Protein AF-A0A7C9F305-F1 (afdb_monomer)

Nearest PDB structures (foldseek):
  7mq9-assembly1_SL  TM=5.171E-01  e=2.622E-01  Homo sapiens
  6zqe-assembly1_UX  TM=5.579E-01  e=6.839E-01  Saccharomyces cerevisiae S288C
  6lqt-assembly1_5K  TM=4.722E-01  e=1.031E+00  Saccharomyces cerevisiae S288C
  7mqa-assembly1_SL  TM=4.903E-01  e=1.183E+00  Homo sapiens
  6zqg-assembly1_UX  TM=5.550E-01  e=3.084E+00  Saccharomyces cerevisiae S288C

Solvent-accessible surface area (backbone atoms only — not comparable to full-atom values): 12094 Å² total; per-residue (Å²): 136,85,80,81,76,88,71,87,71,80,80,85,82,68,86,83,74,80,79,76,88,67,95,59,91,66,51,74,65,59,55,51,49,55,52,51,51,53,52,50,53,57,52,60,73,45,51,90,79,49,59,71,91,81,48,88,85,85,88,82,93,75,66,75,73,66,74,34,49,65,33,55,51,39,58,75,70,64,45,67,67,46,81,37,55,63,88,47,60,78,35,50,60,39,34,64,75,73,45,92,42,27,33,35,40,29,57,85,96,41,81,43,79,79,42,78,67,83,70,76,77,73,82,78,73,81,80,72,86,73,89,83,85,82,91,85,90,86,87,83,89,83,90,85,86,85,78,89,81,88,86,88,80,82,94,74,83,88,82,78,86,85,83,88,85,89,84,83,90,133

Organism: Opuntia streptacantha (NCBI:txid393608)

pLDDT: mean 70.89, std 22.71, range [30.66, 97.31]

Secondary structure (DSSP, 8-state):
--------PPP----------------HHHHHHHHHHHHHHHHHTTTTTS-TTT-----------STTHHHHHHHHTT-SEEEE-GGGGGGHHHHHHH--SEEEEEETTEEEEEE--------------PPP--------------------------------------

Foldseek 3Di:
DDDPPVDDQDPPPDPPPPDPPDPDPQPPVNVVVVVQVVVVVVVVSCPVVDPCVVDPDDDDDDDPPPALPQVVVCVVVVPQEDEAEPVNPSNVVNNVVRHPHWYWYDDPPDIDTDDHDPPPPDDPPPPPPDDDDDDDDDDDDDDDDDDDDDDDDDDDDDDDDDDDDDDDDD

Mean predicted aligned error: 18.65 Å

Sequence (170 aa):
SSGRKLWGFPRFAGDCASSHKKCHATTSVEQKIGITDSCSQMILQLHDVYDPHKINVKIKVVSASPAGAVAAEAKKIQANWVVLDRELKHEEKHCMDELHCNIVVMKRSQAKVLRLNLVGSHSKEFQLAGPSGPGTDEASSGLLNNSDDLIRGPVVTPSSSPELFTATEA

Structure (mmCIF, N/CA/C/O backbone):
data_AF-A0A7C9F305-F1
#
_entry.id   AF-A0A7C9F305-F1
#
loop_
_atom_site.group_PDB
_atom_site.id
_atom_site.type_symbol
_atom_site.label_atom_id
_atom_site.label_alt_id
_atom_site.label_comp_id
_atom_site.label_asym_id
_atom_site.label_entity_id
_atom_site.label_seq_id
_atom_site.pdbx_PDB_ins_code
_atom_site.Cartn_x
_atom_site.Cartn_y
_atom_site.Cartn_z
_atom_site.occupancy
_atom_site.B_iso_or_equiv
_atom_site.auth_seq_id
_atom_site.auth_comp_id
_atom_site.auth_asym_id
_atom_site.auth_atom_id
_atom_site.pdbx_PDB_model_num
ATOM 1 N N . SER A 1 1 ? 5.543 -37.259 -8.099 1.00 38.12 1 SER A N 1
ATOM 2 C CA . SER A 1 1 ? 4.687 -36.235 -7.468 1.00 38.12 1 SER A CA 1
ATOM 3 C C . SER A 1 1 ? 5.203 -34.865 -7.879 1.00 38.12 1 SER A C 1
ATOM 5 O O . SER A 1 1 ? 6.301 -34.498 -7.482 1.00 38.12 1 SER A O 1
ATOM 7 N N . SER A 1 2 ? 4.505 -34.188 -8.796 1.00 44.94 2 SER A N 1
ATOM 8 C CA . SER A 1 2 ? 4.940 -32.922 -9.404 1.00 44.94 2 SER A CA 1
ATOM 9 C C . SER A 1 2 ? 4.452 -31.750 -8.551 1.00 44.94 2 SER A C 1
ATOM 11 O O . SER A 1 2 ? 3.249 -31.508 -8.444 1.00 44.94 2 SER A O 1
ATOM 13 N N . GLY A 1 3 ? 5.382 -31.069 -7.881 1.00 46.28 3 GLY A N 1
ATOM 14 C CA . GLY A 1 3 ? 5.092 -29.902 -7.054 1.00 46.28 3 GLY A CA 1
ATOM 15 C C . GLY A 1 3 ? 4.678 -28.716 -7.920 1.00 46.28 3 GLY A C 1
ATOM 16 O O . GLY A 1 3 ? 5.468 -28.209 -8.715 1.00 46.28 3 GLY A O 1
ATOM 17 N N . ARG A 1 4 ? 3.432 -28.270 -7.757 1.00 56.31 4 ARG A N 1
ATOM 18 C CA . ARG A 1 4 ? 2.872 -27.082 -8.406 1.00 56.31 4 ARG A CA 1
ATOM 19 C C . ARG A 1 4 ? 3.667 -25.847 -7.962 1.00 56.31 4 ARG A C 1
ATOM 21 O O . ARG A 1 4 ? 3.537 -25.402 -6.824 1.00 56.31 4 ARG A O 1
ATOM 28 N N . LYS A 1 5 ? 4.508 -25.302 -8.845 1.00 55.97 5 LYS A N 1
ATOM 29 C CA . LYS A 1 5 ? 5.180 -24.009 -8.646 1.00 55.97 5 LYS A CA 1
ATOM 30 C C . LYS A 1 5 ? 4.137 -22.912 -8.844 1.00 55.97 5 LYS A C 1
ATOM 32 O O . LYS A 1 5 ? 3.865 -22.523 -9.971 1.00 55.97 5 LYS A O 1
ATOM 37 N N . LEU A 1 6 ? 3.503 -22.485 -7.752 1.00 58.66 6 LEU A N 1
ATOM 38 C CA . LEU A 1 6 ? 2.379 -21.550 -7.815 1.00 58.66 6 LEU A CA 1
ATOM 39 C C . LEU A 1 6 ? 2.801 -20.137 -8.259 1.00 58.66 6 LEU A C 1
ATOM 41 O O . LEU A 1 6 ? 1.951 -19.412 -8.750 1.00 58.66 6 LEU A O 1
ATOM 45 N N . TRP A 1 7 ? 4.086 -19.769 -8.166 1.00 61.69 7 TRP A N 1
ATOM 46 C CA . TRP A 1 7 ? 4.607 -18.493 -8.672 1.00 61.69 7 TRP A CA 1
ATOM 47 C C . TRP A 1 7 ? 6.082 -18.623 -9.085 1.00 61.69 7 TRP A C 1
ATOM 49 O O . TRP A 1 7 ? 6.902 -19.126 -8.315 1.00 61.69 7 TRP A O 1
ATOM 59 N N . GLY A 1 8 ? 6.412 -18.206 -10.311 1.00 57.53 8 GLY A N 1
ATOM 60 C CA . GLY A 1 8 ? 7.742 -18.306 -10.927 1.00 57.53 8 GLY A CA 1
ATOM 61 C C . GLY A 1 8 ? 8.593 -17.048 -10.766 1.00 57.53 8 GLY A C 1
ATOM 62 O O . GLY A 1 8 ? 9.170 -16.589 -11.744 1.00 57.53 8 GLY A O 1
ATOM 63 N N . PHE A 1 9 ? 8.653 -16.464 -9.567 1.00 61.06 9 PHE A N 1
ATOM 64 C CA . PHE A 1 9 ? 9.533 -15.317 -9.345 1.00 61.06 9 PHE A CA 1
ATOM 65 C C . PHE A 1 9 ? 11.004 -15.756 -9.427 1.00 61.06 9 PHE A C 1
ATOM 67 O O . PHE A 1 9 ? 11.354 -16.793 -8.842 1.00 61.06 9 PHE A O 1
ATOM 74 N N . PRO A 1 10 ? 11.872 -14.993 -10.116 1.00 58.28 10 PRO A N 1
ATOM 75 C CA . PRO A 1 10 ? 13.311 -15.193 -10.039 1.00 58.28 10 PRO A CA 1
ATOM 76 C C . PRO A 1 10 ? 13.726 -15.203 -8.566 1.00 58.28 10 PRO A C 1
ATOM 78 O O . PRO A 1 10 ? 13.316 -14.341 -7.787 1.00 58.28 10 PRO A O 1
ATOM 81 N N . ARG A 1 11 ? 14.500 -16.209 -8.142 1.00 56.00 11 ARG A N 1
ATOM 82 C CA . ARG A 1 11 ? 15.074 -16.202 -6.793 1.00 56.00 11 ARG A CA 1
ATOM 83 C C . ARG A 1 11 ? 15.953 -14.961 -6.682 1.00 56.00 11 ARG A C 1
ATOM 85 O O . ARG A 1 11 ? 16.945 -14.864 -7.397 1.00 56.00 11 ARG A O 1
ATOM 92 N N . PHE A 1 12 ? 15.593 -14.060 -5.772 1.00 59.50 12 PHE A N 1
ATOM 93 C CA . PHE A 1 12 ? 16.395 -12.909 -5.369 1.00 59.50 12 PHE A CA 1
ATOM 94 C C . PHE A 1 12 ? 17.685 -13.393 -4.687 1.00 59.50 12 PHE A C 1
ATOM 96 O O . PHE A 1 12 ? 17.805 -13.392 -3.467 1.00 59.50 12 PHE A O 1
ATOM 103 N N . ALA A 1 13 ? 18.639 -13.886 -5.472 1.00 57.62 13 ALA A N 1
ATOM 104 C CA . ALA A 1 13 ? 20.008 -14.145 -5.046 1.00 57.62 13 ALA A CA 1
ATOM 105 C C . ALA A 1 13 ? 20.838 -12.887 -5.338 1.00 57.62 13 ALA A C 1
ATOM 107 O O . ALA A 1 13 ? 21.748 -12.900 -6.159 1.00 57.62 13 ALA A O 1
ATOM 108 N N . GLY A 1 14 ? 20.435 -11.766 -4.735 1.00 52.53 14 GLY A N 1
ATOM 109 C CA . GLY A 1 14 ? 21.206 -10.529 -4.743 1.00 52.53 14 GLY A CA 1
ATOM 110 C C . GLY A 1 14 ? 22.140 -10.528 -3.542 1.00 52.53 14 GLY A C 1
ATOM 111 O O . GLY A 1 14 ? 21.688 -10.680 -2.409 1.00 52.53 14 GLY A O 1
ATOM 112 N N . ASP A 1 15 ? 23.436 -10.397 -3.794 1.00 52.41 15 ASP A N 1
ATOM 113 C CA . ASP A 1 15 ? 24.479 -10.337 -2.776 1.00 52.41 15 ASP A CA 1
ATOM 114 C C . ASP A 1 15 ? 24.385 -9.007 -2.001 1.00 52.41 15 ASP A C 1
ATOM 116 O O . ASP A 1 15 ? 25.015 -8.008 -2.339 1.00 52.41 15 ASP A O 1
ATOM 120 N N . CYS A 1 16 ? 23.525 -8.954 -0.979 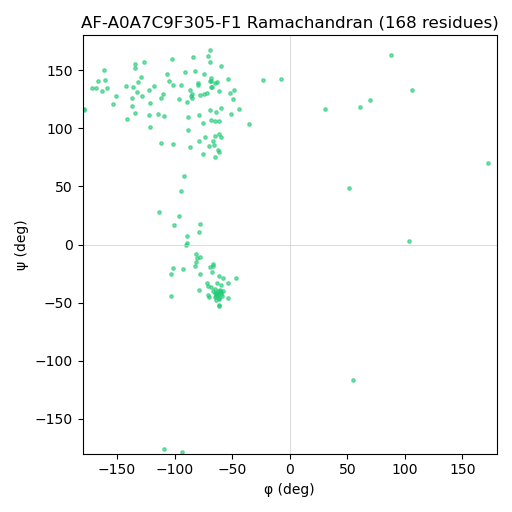1.00 57.34 16 CYS A N 1
ATOM 121 C CA . CYS A 1 16 ? 23.331 -7.771 -0.129 1.00 57.34 16 CYS A CA 1
ATOM 122 C C . CYS A 1 16 ? 24.432 -7.601 0.940 1.00 57.34 16 CYS A C 1
ATOM 124 O O . CYS A 1 16 ? 24.280 -6.792 1.855 1.00 57.34 16 CYS A O 1
ATOM 126 N N . ALA A 1 17 ? 25.527 -8.366 0.873 1.00 51.84 17 ALA A N 1
ATOM 127 C CA . ALA A 1 17 ? 26.513 -8.462 1.946 1.00 51.84 17 ALA A CA 1
ATOM 128 C C . ALA A 1 17 ? 27.786 -7.619 1.747 1.00 51.84 17 ALA A C 1
ATOM 130 O O . ALA A 1 17 ? 28.755 -7.822 2.483 1.00 51.84 17 ALA A O 1
ATOM 131 N N . SER A 1 18 ? 27.814 -6.620 0.853 1.00 53.38 18 SER A N 1
ATOM 132 C CA . SER A 1 18 ? 28.918 -5.645 0.852 1.00 53.38 18 SER A CA 1
ATOM 133 C C . SER A 1 18 ? 28.750 -4.651 2.011 1.00 53.38 18 SER A C 1
ATOM 135 O O . SER A 1 18 ? 28.291 -3.518 1.861 1.00 53.38 18 SER A O 1
ATOM 137 N N . SER A 1 19 ? 29.109 -5.104 3.209 1.00 52.28 19 SER A N 1
ATOM 138 C CA . SER A 1 19 ? 29.207 -4.287 4.413 1.00 52.28 19 SER A CA 1
ATOM 139 C C . SER A 1 19 ? 30.324 -3.252 4.266 1.00 52.28 19 SER A C 1
ATOM 141 O O . SER A 1 19 ? 31.429 -3.463 4.758 1.00 52.28 19 SER A O 1
ATOM 143 N N . HIS A 1 20 ? 30.042 -2.092 3.673 1.00 51.75 20 HIS A N 1
ATOM 144 C CA . HIS A 1 20 ? 30.823 -0.895 3.975 1.00 51.75 20 HIS A CA 1
ATOM 145 C C . HIS A 1 20 ? 30.210 -0.228 5.206 1.00 51.75 20 HIS A C 1
ATOM 147 O O . HIS A 1 20 ? 29.389 0.682 5.128 1.00 51.75 20 HIS A O 1
ATOM 153 N N . LYS A 1 21 ? 30.619 -0.722 6.380 1.00 52.72 21 LYS A N 1
ATOM 154 C CA . LYS A 1 21 ? 30.434 -0.024 7.653 1.00 52.72 21 LYS A CA 1
ATOM 155 C C . LYS A 1 21 ? 31.163 1.314 7.565 1.00 52.72 21 LYS A C 1
ATOM 157 O O . LYS A 1 21 ? 32.353 1.401 7.855 1.00 52.72 21 LYS A O 1
ATOM 162 N N . LYS A 1 22 ? 30.462 2.362 7.152 1.00 42.06 22 LYS A N 1
ATOM 163 C CA . LYS A 1 22 ? 30.892 3.735 7.380 1.00 42.06 22 LYS A CA 1
ATOM 164 C C . LYS A 1 22 ? 29.780 4.407 8.163 1.00 42.06 22 LYS A C 1
ATOM 166 O O . LYS A 1 22 ? 28.742 4.754 7.614 1.00 42.06 22 LYS A O 1
ATOM 171 N N . CYS A 1 23 ? 30.000 4.534 9.471 1.00 45.38 23 CYS A N 1
ATOM 172 C CA . CYS A 1 23 ? 29.279 5.476 10.313 1.00 45.38 23 CYS A CA 1
ATOM 173 C C . CYS A 1 23 ? 29.604 6.881 9.801 1.00 45.38 23 CYS A C 1
ATOM 175 O O . CYS A 1 23 ? 30.509 7.541 10.296 1.00 45.38 23 CYS A O 1
ATOM 177 N N . HIS A 1 24 ? 28.921 7.310 8.751 1.00 44.56 24 HIS A N 1
ATOM 178 C CA . HIS A 1 24 ? 28.741 8.719 8.481 1.00 44.56 24 HIS A CA 1
ATOM 179 C C . HIS A 1 24 ? 27.310 9.031 8.876 1.00 44.56 24 HIS A C 1
ATOM 181 O O . HIS A 1 24 ? 26.415 8.215 8.660 1.00 44.56 24 HIS A O 1
ATOM 187 N N . ALA A 1 25 ? 27.095 10.189 9.488 1.00 49.62 25 ALA A N 1
ATOM 188 C CA . ALA A 1 25 ? 25.775 10.779 9.593 1.00 49.62 25 ALA A CA 1
ATOM 189 C C . ALA A 1 25 ? 25.274 11.040 8.163 1.00 49.62 25 ALA A C 1
ATOM 191 O O . ALA A 1 25 ? 25.435 12.129 7.618 1.00 49.62 25 ALA A O 1
ATOM 192 N N . THR A 1 26 ? 24.776 9.992 7.510 1.00 51.06 26 THR A N 1
ATOM 193 C CA . THR A 1 26 ? 24.184 10.047 6.186 1.00 51.06 26 THR A CA 1
ATOM 194 C C . THR A 1 26 ? 22.957 10.917 6.341 1.00 51.06 26 THR A C 1
ATOM 196 O O . THR A 1 26 ? 22.038 10.581 7.093 1.00 51.06 26 THR A O 1
ATOM 199 N N . THR A 1 27 ? 22.976 12.085 5.706 1.00 64.06 27 THR A N 1
ATOM 200 C CA . THR A 1 27 ? 21.829 12.988 5.740 1.00 64.06 27 THR A CA 1
ATOM 201 C C . THR A 1 27 ? 20.589 12.205 5.296 1.00 64.06 27 THR A C 1
ATOM 203 O O . THR A 1 27 ? 20.676 11.343 4.421 1.00 64.06 27 THR A O 1
ATOM 206 N N . SER A 1 28 ? 19.431 12.468 5.910 1.00 71.56 28 SER A N 1
ATOM 207 C CA . SER A 1 28 ? 18.163 11.765 5.627 1.00 71.56 28 SER A CA 1
ATOM 208 C C . SER A 1 28 ? 17.864 11.617 4.119 1.00 71.56 28 SER A C 1
ATOM 210 O O . SER A 1 28 ? 17.252 10.641 3.686 1.00 71.56 28 SER A O 1
ATOM 212 N N . VAL A 1 29 ? 18.360 12.557 3.308 1.00 75.56 29 VAL A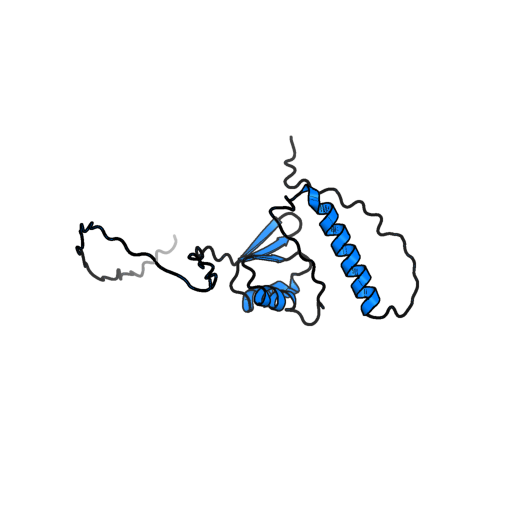 N 1
ATOM 213 C CA . VAL A 1 29 ? 18.271 12.560 1.844 1.00 75.56 29 VAL A CA 1
ATOM 214 C C . VAL A 1 29 ? 19.016 11.385 1.202 1.00 75.56 29 VAL A C 1
ATOM 216 O O . VAL A 1 29 ? 18.441 10.694 0.366 1.00 75.56 29 VAL A O 1
ATOM 219 N N . GLU A 1 30 ? 20.259 11.118 1.592 1.00 76.56 30 GLU A N 1
ATOM 220 C CA . GLU A 1 30 ? 21.090 10.076 0.973 1.00 76.56 30 GLU A CA 1
ATOM 221 C C . GLU A 1 30 ? 20.607 8.663 1.349 1.00 76.56 30 GLU A C 1
ATOM 223 O O . GLU A 1 30 ? 20.579 7.771 0.501 1.00 76.56 30 GLU A O 1
ATOM 228 N N . GLN A 1 31 ? 20.065 8.483 2.561 1.00 81.75 31 GLN A N 1
ATOM 229 C CA . GLN A 1 31 ? 19.354 7.250 2.934 1.00 81.75 31 GLN A CA 1
ATOM 230 C C . GLN A 1 31 ? 18.109 7.023 2.064 1.00 81.75 31 GLN A C 1
ATOM 232 O O . GLN A 1 31 ? 17.865 5.913 1.590 1.00 81.75 31 GLN A O 1
ATOM 237 N N . LYS A 1 32 ? 17.323 8.079 1.819 1.00 83.81 32 LYS A N 1
ATOM 238 C CA . LYS A 1 32 ? 16.122 8.007 0.977 1.00 83.81 32 LYS A CA 1
ATOM 239 C C . LYS A 1 32 ? 16.458 7.676 -0.481 1.00 83.81 32 LYS A C 1
ATOM 241 O O . LYS A 1 32 ? 15.707 6.923 -1.104 1.00 83.81 32 LYS A O 1
ATOM 246 N N . ILE A 1 33 ? 17.558 8.213 -1.012 1.00 85.75 33 ILE A N 1
ATOM 247 C CA . ILE A 1 33 ? 18.051 7.891 -2.361 1.00 85.75 33 ILE A CA 1
ATOM 248 C C . ILE A 1 33 ? 18.396 6.402 -2.438 1.00 85.75 33 ILE A C 1
ATOM 250 O O . ILE A 1 33 ? 17.814 5.704 -3.261 1.00 85.75 33 ILE A O 1
ATOM 254 N N . GLY A 1 34 ? 19.211 5.886 -1.510 1.00 89.12 34 GLY A N 1
ATOM 255 C CA . GLY A 1 34 ? 19.598 4.470 -1.509 1.00 89.12 34 GLY A CA 1
ATOM 256 C C . GLY A 1 34 ? 18.409 3.502 -1.428 1.00 89.12 34 GLY A C 1
ATOM 257 O O . GLY A 1 34 ? 18.374 2.500 -2.142 1.00 89.12 34 GLY A O 1
ATOM 258 N N . ILE A 1 35 ? 17.391 3.821 -0.618 1.00 89.44 35 ILE A N 1
ATOM 259 C CA . ILE A 1 35 ? 16.150 3.027 -0.554 1.00 89.44 35 ILE A CA 1
ATOM 260 C C . ILE A 1 35 ? 15.404 3.085 -1.892 1.00 89.44 35 ILE A C 1
ATOM 262 O O . ILE A 1 35 ? 14.954 2.058 -2.395 1.00 89.44 35 ILE A O 1
ATOM 266 N N . THR A 1 36 ? 15.279 4.275 -2.480 1.00 90.19 36 THR A N 1
ATOM 267 C CA . THR A 1 36 ? 14.571 4.461 -3.755 1.00 90.19 36 THR A CA 1
ATOM 268 C C . THR A 1 36 ? 15.261 3.705 -4.890 1.00 90.19 36 THR A C 1
ATOM 270 O O . THR A 1 36 ? 14.581 3.043 -5.677 1.00 90.19 36 THR A O 1
ATOM 273 N N . ASP A 1 37 ? 16.592 3.740 -4.945 1.00 90.81 37 ASP A N 1
ATOM 274 C CA . ASP A 1 37 ? 17.387 3.016 -5.939 1.00 90.81 37 ASP A CA 1
ATOM 275 C C . ASP A 1 37 ? 17.225 1.504 -5.774 1.00 90.81 37 ASP A C 1
ATOM 277 O O . ASP A 1 37 ? 16.976 0.800 -6.752 1.00 90.81 37 ASP A O 1
ATOM 281 N N . SER A 1 38 ? 17.264 1.002 -4.536 1.00 91.12 38 SER A N 1
ATOM 282 C CA . SER A 1 38 ? 17.026 -0.417 -4.252 1.00 91.12 38 SER A CA 1
ATOM 283 C C . SER A 1 38 ? 15.618 -0.860 -4.669 1.00 91.12 38 SER A C 1
ATOM 285 O O . SER A 1 38 ? 15.464 -1.866 -5.363 1.00 91.12 38 SER A O 1
ATOM 287 N N . CYS A 1 39 ? 14.582 -0.080 -4.340 1.00 90.38 39 CYS A N 1
ATOM 288 C CA . CYS A 1 39 ? 13.218 -0.351 -4.798 1.00 90.38 39 CYS A CA 1
ATOM 289 C C . CYS A 1 39 ? 13.106 -0.330 -6.329 1.00 90.38 39 CYS A C 1
ATOM 291 O O . CYS A 1 39 ? 12.404 -1.161 -6.906 1.00 90.38 39 CYS A O 1
ATOM 293 N N . SER A 1 40 ? 13.810 0.592 -6.988 1.00 90.06 40 SER A N 1
ATOM 294 C CA . SER A 1 40 ? 13.833 0.696 -8.450 1.00 90.06 40 SER A CA 1
ATOM 295 C C . SER A 1 40 ? 14.511 -0.516 -9.086 1.00 90.06 40 SER A C 1
ATOM 297 O O . SER A 1 40 ? 14.011 -1.066 -10.061 1.00 90.06 40 SER A O 1
ATOM 299 N N . GLN A 1 41 ? 15.596 -1.019 -8.502 1.00 90.62 41 GLN A N 1
ATOM 300 C CA . GLN A 1 41 ? 16.225 -2.252 -8.974 1.00 90.62 41 GLN A CA 1
ATOM 301 C C . GLN A 1 41 ? 15.305 -3.467 -8.804 1.00 90.62 41 GLN A C 1
ATOM 303 O O . GLN A 1 41 ? 15.190 -4.275 -9.724 1.00 90.62 41 GLN A O 1
ATOM 308 N N . MET A 1 42 ? 14.596 -3.575 -7.675 1.00 89.62 42 MET A N 1
ATOM 309 C CA . MET A 1 42 ? 13.640 -4.668 -7.456 1.00 89.62 42 MET A CA 1
ATOM 310 C C . MET A 1 42 ? 12.494 -4.657 -8.472 1.00 89.62 42 MET A C 1
ATOM 312 O O . MET A 1 42 ? 12.095 -5.719 -8.945 1.00 89.62 42 MET A O 1
ATOM 316 N N . ILE A 1 43 ? 11.965 -3.482 -8.839 1.00 87.75 43 ILE A N 1
ATOM 317 C CA . ILE A 1 43 ? 10.872 -3.421 -9.817 1.00 87.75 43 ILE A CA 1
ATOM 318 C C . ILE A 1 43 ? 11.341 -3.756 -11.231 1.00 87.75 43 ILE A C 1
ATOM 320 O O . ILE A 1 43 ? 10.623 -4.427 -11.966 1.00 87.75 43 ILE A O 1
ATOM 324 N N . LEU A 1 44 ? 12.562 -3.352 -11.595 1.00 85.69 44 LEU A N 1
ATOM 325 C CA . LEU A 1 44 ? 13.157 -3.696 -12.887 1.00 85.69 44 LEU A CA 1
ATOM 326 C C . LEU A 1 44 ? 13.352 -5.209 -13.028 1.00 85.69 44 LEU A C 1
ATOM 328 O O . LEU A 1 44 ? 13.169 -5.752 -14.111 1.00 85.69 44 LEU A O 1
ATOM 332 N N . GLN A 1 45 ? 13.640 -5.919 -11.935 1.00 84.19 45 GLN A N 1
ATOM 333 C CA . GLN A 1 45 ? 13.700 -7.386 -11.948 1.00 84.19 45 GLN A CA 1
ATOM 334 C C . GLN A 1 45 ? 12.336 -8.051 -12.191 1.00 84.19 45 GLN A C 1
ATOM 336 O O . GLN A 1 45 ? 12.284 -9.221 -12.563 1.00 84.19 45 GLN A O 1
ATOM 341 N N . LEU A 1 46 ? 11.230 -7.329 -11.993 1.00 82.88 46 LEU A N 1
ATOM 342 C CA . LEU A 1 46 ? 9.880 -7.825 -12.253 1.00 82.88 46 LEU A CA 1
ATOM 343 C C . LEU A 1 46 ? 9.400 -7.543 -13.685 1.00 82.88 46 LEU A C 1
ATOM 345 O O . LEU A 1 46 ? 8.292 -7.960 -14.015 1.00 82.88 46 LEU A O 1
ATOM 349 N N . HIS A 1 47 ? 10.202 -6.895 -14.541 1.00 78.06 47 HIS A N 1
ATOM 350 C CA . HIS A 1 47 ? 9.767 -6.497 -15.888 1.00 78.06 47 HIS A CA 1
ATOM 351 C C . HIS A 1 47 ? 9.368 -7.681 -16.784 1.00 78.06 47 HIS A C 1
ATOM 353 O O . HIS A 1 47 ? 8.511 -7.519 -17.641 1.00 78.06 47 HIS A O 1
ATOM 359 N N . ASP A 1 48 ? 9.921 -8.877 -16.556 1.00 79.00 48 ASP A N 1
ATOM 360 C CA . ASP A 1 48 ? 9.561 -10.076 -17.328 1.00 79.00 48 ASP A CA 1
ATOM 361 C C . ASP A 1 48 ? 8.224 -10.695 -16.879 1.00 79.00 48 ASP A C 1
ATOM 363 O O . ASP A 1 48 ? 7.695 -11.602 -17.522 1.00 79.00 48 ASP A O 1
ATOM 367 N N . VAL A 1 49 ? 7.677 -10.243 -15.745 1.00 86.06 49 VAL A N 1
ATOM 368 C CA . VAL A 1 49 ? 6.446 -10.782 -15.142 1.00 86.06 49 VAL A CA 1
ATOM 369 C C . VAL A 1 49 ? 5.207 -10.014 -15.611 1.00 86.06 49 VAL A C 1
ATOM 371 O O . VAL A 1 49 ? 4.095 -10.541 -15.542 1.00 86.06 49 VAL A O 1
ATOM 374 N N . TYR A 1 50 ? 5.371 -8.780 -16.091 1.00 86.12 50 TYR A N 1
ATOM 375 C CA . TYR A 1 50 ? 4.273 -7.930 -16.538 1.00 86.12 50 TYR A CA 1
ATOM 376 C C . TYR A 1 50 ? 4.585 -7.256 -17.874 1.00 86.12 50 TYR A C 1
ATOM 378 O O . TYR A 1 50 ? 5.730 -6.990 -18.196 1.00 86.12 50 TYR A O 1
ATOM 386 N N . ASP A 1 51 ? 3.550 -6.944 -18.654 1.00 88.75 51 ASP A N 1
ATOM 387 C CA . ASP A 1 51 ? 3.704 -6.202 -19.908 1.00 88.75 51 ASP A CA 1
ATOM 388 C C . ASP A 1 51 ? 3.865 -4.697 -19.598 1.00 88.75 51 ASP A C 1
ATOM 390 O O . ASP A 1 51 ? 2.897 -4.074 -19.136 1.00 88.75 51 ASP A O 1
ATOM 394 N N . PRO A 1 52 ? 5.048 -4.089 -19.826 1.00 86.38 52 PRO A N 1
ATOM 395 C CA . PRO A 1 52 ? 5.303 -2.690 -19.481 1.00 86.38 52 PRO A CA 1
ATOM 396 C C . PRO A 1 52 ? 4.472 -1.705 -20.315 1.00 86.38 52 PRO A C 1
ATOM 398 O O . PRO A 1 52 ? 4.314 -0.554 -19.913 1.00 86.38 52 PRO A O 1
ATOM 401 N N . HIS A 1 53 ? 3.894 -2.135 -21.443 1.00 88.94 53 HIS A N 1
ATOM 402 C CA . HIS A 1 53 ? 2.983 -1.307 -22.235 1.00 88.94 53 HIS A CA 1
ATOM 403 C C . HIS A 1 53 ? 1.549 -1.310 -21.689 1.00 88.94 53 HIS A C 1
ATOM 405 O O . HIS A 1 53 ? 0.768 -0.418 -22.015 1.00 88.94 53 HIS A O 1
ATOM 411 N N . LYS A 1 54 ? 1.191 -2.294 -20.853 1.00 90.88 54 LYS A N 1
ATOM 412 C CA . LYS A 1 54 ? -0.143 -2.412 -20.235 1.00 90.88 54 LYS A CA 1
ATOM 413 C C . LYS A 1 54 ? -0.164 -1.986 -18.775 1.00 90.88 54 LYS A C 1
ATOM 415 O O . LYS A 1 54 ? -1.219 -1.612 -18.268 1.00 90.88 54 LYS A O 1
ATOM 420 N N . ILE A 1 55 ? 0.974 -2.074 -18.090 1.00 89.69 55 ILE A N 1
ATOM 421 C CA . ILE A 1 55 ? 1.083 -1.810 -16.657 1.00 89.69 55 ILE A CA 1
ATOM 422 C C . ILE A 1 55 ? 2.109 -0.707 -16.431 1.00 89.69 55 ILE A C 1
ATOM 424 O O . ILE A 1 55 ? 3.310 -0.897 -16.609 1.00 89.69 55 ILE A O 1
ATOM 428 N N . ASN A 1 56 ? 1.619 0.448 -15.984 1.00 90.00 56 ASN A N 1
ATOM 429 C CA . ASN A 1 56 ? 2.469 1.535 -15.525 1.00 90.00 56 ASN A CA 1
ATOM 430 C C . ASN A 1 56 ? 2.814 1.345 -14.045 1.00 90.00 56 ASN A C 1
ATOM 432 O O . ASN A 1 56 ? 1.922 1.126 -13.221 1.00 90.00 56 ASN A O 1
ATOM 436 N N . VAL A 1 57 ? 4.092 1.489 -13.697 1.00 89.50 57 VAL A N 1
ATOM 437 C CA . VAL A 1 57 ? 4.568 1.295 -12.326 1.00 89.50 57 VAL A CA 1
ATOM 438 C C . VAL A 1 57 ? 5.165 2.580 -11.769 1.00 89.50 57 VAL A C 1
ATOM 440 O O . VAL A 1 57 ? 5.925 3.277 -12.434 1.00 89.50 57 VAL A O 1
ATOM 443 N N . LYS A 1 58 ? 4.827 2.892 -10.515 1.00 91.12 58 LYS A N 1
ATOM 444 C CA . LYS A 1 58 ? 5.350 4.044 -9.781 1.00 91.12 58 LYS A CA 1
ATOM 445 C C . LYS A 1 58 ? 5.802 3.614 -8.394 1.00 91.12 58 LYS A C 1
ATOM 447 O O . LYS A 1 58 ? 5.042 2.986 -7.664 1.00 91.12 58 LYS A O 1
ATOM 452 N N . ILE A 1 59 ? 7.013 4.013 -8.017 1.00 90.56 59 ILE A N 1
ATOM 453 C CA . ILE A 1 59 ? 7.570 3.772 -6.684 1.00 90.56 59 ILE A CA 1
ATOM 454 C C . ILE A 1 59 ? 7.457 5.050 -5.862 1.00 90.56 59 ILE A C 1
ATOM 456 O O . ILE A 1 59 ? 7.741 6.147 -6.346 1.00 90.56 59 ILE A O 1
ATOM 460 N N . LYS A 1 60 ? 7.050 4.909 -4.600 1.00 91.75 60 LYS A N 1
ATOM 461 C CA . LYS A 1 60 ? 7.036 6.007 -3.638 1.00 91.75 60 LYS A CA 1
ATOM 462 C C . LYS A 1 60 ? 7.568 5.536 -2.291 1.00 91.75 60 LYS A C 1
ATOM 464 O O . LYS A 1 60 ? 7.044 4.590 -1.719 1.00 91.75 60 LYS A O 1
ATOM 469 N N . VAL A 1 61 ? 8.570 6.245 -1.778 1.00 90.81 61 VAL A N 1
ATOM 470 C CA . VAL A 1 61 ? 9.097 6.046 -0.423 1.00 90.81 61 VAL A CA 1
ATOM 471 C C . VAL A 1 61 ? 8.441 7.057 0.514 1.00 90.81 61 VAL A C 1
ATOM 473 O O . VAL A 1 61 ? 8.481 8.266 0.260 1.00 90.81 61 VAL A O 1
ATOM 476 N N . VAL A 1 62 ? 7.832 6.559 1.587 1.00 90.69 62 VAL A N 1
ATOM 477 C CA . VAL A 1 62 ? 7.164 7.349 2.631 1.00 90.69 62 VAL A CA 1
ATOM 478 C C . VAL A 1 62 ? 7.713 6.971 4.007 1.00 90.69 62 VAL A C 1
ATOM 480 O O . VAL A 1 62 ? 8.264 5.886 4.177 1.00 90.69 62 VAL A O 1
ATOM 483 N N . SER A 1 63 ? 7.583 7.871 4.985 1.00 88.88 63 SER A N 1
ATOM 484 C CA . SER A 1 63 ? 7.910 7.553 6.381 1.00 88.88 63 SER A CA 1
ATOM 485 C C . SER A 1 63 ? 6.903 6.543 6.930 1.00 88.88 63 SER A C 1
ATOM 487 O O . SER A 1 63 ? 5.704 6.718 6.733 1.00 88.88 63 SER A O 1
ATOM 489 N N . ALA A 1 64 ? 7.386 5.524 7.643 1.00 84.94 64 ALA A N 1
ATOM 490 C CA . ALA A 1 64 ? 6.547 4.513 8.292 1.00 84.94 64 ALA A CA 1
ATOM 491 C C . ALA A 1 64 ? 5.975 4.967 9.651 1.00 84.94 64 ALA A C 1
ATOM 493 O O . ALA A 1 64 ? 5.164 4.262 10.242 1.00 84.94 64 ALA A O 1
ATOM 494 N N . SE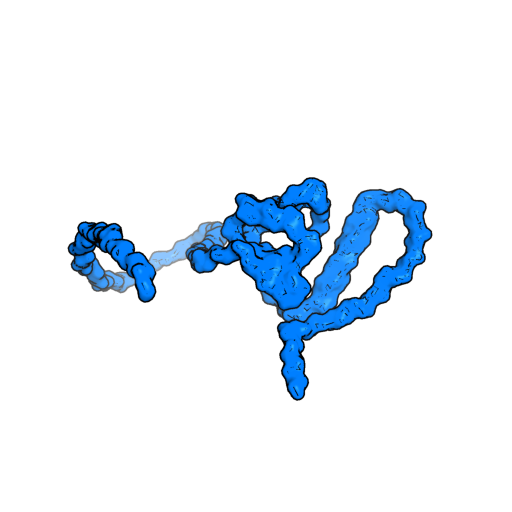R A 1 65 ? 6.421 6.115 10.174 1.00 86.12 65 SER A N 1
ATOM 495 C CA . SER A 1 65 ? 5.966 6.656 11.456 1.00 86.12 65 SER A CA 1
ATOM 496 C C . SER A 1 65 ? 5.368 8.057 11.284 1.00 86.12 65 SER A C 1
ATOM 498 O O . SER A 1 65 ? 6.028 8.906 10.667 1.00 86.12 65 SER A O 1
ATOM 500 N N . PRO A 1 66 ? 4.188 8.332 11.878 1.00 87.25 66 PRO A N 1
ATOM 501 C CA . PRO A 1 66 ? 3.307 7.366 12.552 1.00 87.25 66 PRO A CA 1
ATOM 502 C C . PRO A 1 66 ? 2.646 6.394 11.554 1.00 87.25 66 PRO A C 1
ATOM 504 O O . PRO A 1 66 ? 2.693 6.618 10.345 1.00 87.25 66 PRO A O 1
ATOM 507 N N . ALA A 1 67 ? 2.039 5.323 12.070 1.00 90.25 67 ALA A N 1
ATOM 508 C CA . ALA A 1 67 ? 1.279 4.377 11.253 1.00 90.25 67 ALA A CA 1
ATOM 509 C C . ALA A 1 67 ? 0.111 5.071 10.521 1.00 90.25 67 ALA A C 1
ATOM 511 O O . ALA A 1 67 ? -0.397 6.098 10.976 1.00 90.25 67 ALA A O 1
ATOM 512 N N . GLY A 1 68 ? -0.310 4.507 9.389 1.00 95.38 68 GLY A N 1
ATOM 513 C CA . GLY A 1 68 ? -1.363 5.047 8.522 1.00 95.38 68 GLY A CA 1
ATOM 514 C C . GLY A 1 68 ? -0.845 5.730 7.254 1.00 95.38 68 GLY A C 1
ATOM 515 O O . GLY A 1 68 ? -1.634 6.226 6.447 1.00 95.38 68 GLY A O 1
ATOM 516 N N . ALA A 1 69 ? 0.469 5.730 7.023 1.00 95.25 69 ALA A N 1
ATOM 517 C CA . ALA A 1 69 ? 1.059 6.284 5.807 1.00 95.25 69 ALA A CA 1
ATOM 518 C C . ALA A 1 69 ? 0.540 5.586 4.535 1.00 95.25 69 ALA A C 1
ATOM 520 O O . ALA A 1 69 ? 0.339 6.243 3.509 1.00 95.25 69 ALA A O 1
ATOM 521 N N . VAL A 1 70 ? 0.278 4.274 4.599 1.00 95.69 70 VAL A N 1
ATOM 522 C CA . VAL A 1 70 ? -0.256 3.516 3.458 1.00 95.69 70 VAL A CA 1
ATOM 523 C C . VAL A 1 70 ? -1.705 3.900 3.187 1.00 95.69 70 VAL A C 1
ATOM 525 O O . VAL A 1 70 ? -2.070 4.132 2.033 1.00 95.69 70 VAL A O 1
ATOM 528 N N . ALA A 1 71 ? -2.518 4.028 4.239 1.00 96.69 71 ALA A N 1
ATOM 529 C CA . ALA A 1 71 ? -3.909 4.449 4.121 1.00 96.69 71 ALA A CA 1
ATOM 530 C C . ALA A 1 71 ? -4.014 5.861 3.524 1.00 96.69 71 ALA A C 1
ATOM 532 O O . ALA A 1 71 ? -4.743 6.076 2.554 1.00 96.69 71 ALA A O 1
ATOM 533 N N . ALA A 1 72 ? -3.212 6.805 4.021 1.00 96.44 72 ALA A N 1
ATOM 534 C CA . ALA A 1 72 ? -3.174 8.166 3.501 1.00 96.44 72 ALA A CA 1
ATOM 535 C C . ALA A 1 72 ? -2.808 8.208 2.005 1.00 96.44 72 ALA A C 1
ATOM 537 O O . ALA A 1 72 ? -3.463 8.905 1.221 1.00 96.44 72 ALA A O 1
ATOM 538 N N . GLU A 1 73 ? -1.800 7.439 1.581 1.00 96.12 73 GLU A N 1
ATOM 539 C CA . GLU A 1 73 ? -1.387 7.415 0.177 1.00 96.12 73 GLU A CA 1
ATOM 540 C C . GLU A 1 73 ? -2.422 6.737 -0.725 1.00 96.12 73 GLU A C 1
ATOM 542 O O . GLU A 1 73 ? -2.771 7.280 -1.775 1.00 96.12 73 GLU A O 1
ATOM 547 N N . ALA A 1 74 ? -2.952 5.586 -0.307 1.00 96.62 74 ALA A N 1
ATOM 548 C CA . ALA A 1 74 ? -3.971 4.855 -1.053 1.00 96.62 74 ALA A CA 1
ATOM 549 C C . ALA A 1 74 ? -5.244 5.693 -1.235 1.00 96.62 74 ALA A C 1
ATOM 551 O O . ALA A 1 74 ? -5.819 5.727 -2.325 1.00 96.62 74 ALA A O 1
ATOM 552 N N . LYS A 1 75 ? -5.649 6.431 -0.196 1.00 96.56 75 LYS A N 1
ATOM 553 C CA . LYS A 1 75 ? -6.787 7.354 -0.242 1.00 96.56 75 LYS A CA 1
ATOM 554 C C . LYS A 1 75 ? -6.546 8.504 -1.214 1.00 96.56 75 LYS A C 1
ATOM 556 O O . LYS A 1 75 ? -7.437 8.840 -1.991 1.00 96.56 75 LYS A O 1
ATOM 561 N N . LYS A 1 76 ? -5.336 9.074 -1.218 1.00 96.12 76 LYS A N 1
ATOM 562 C CA . LYS A 1 76 ? -4.959 10.174 -2.118 1.00 96.12 76 LYS A CA 1
ATOM 563 C C . LYS A 1 76 ? -5.079 9.789 -3.593 1.00 96.12 76 LYS A C 1
ATOM 565 O O . LYS A 1 76 ? -5.539 10.603 -4.389 1.00 96.12 76 LYS A O 1
ATOM 570 N N . ILE A 1 77 ? -4.668 8.574 -3.952 1.00 95.44 77 ILE A N 1
ATOM 571 C CA . ILE A 1 77 ? -4.750 8.075 -5.335 1.00 95.44 77 ILE A CA 1
ATOM 572 C C . ILE A 1 77 ? -6.077 7.371 -5.646 1.00 95.44 77 ILE A C 1
ATOM 574 O O . ILE A 1 77 ? -6.245 6.889 -6.761 1.00 95.44 77 ILE A O 1
ATOM 578 N N . GLN A 1 78 ? -6.999 7.304 -4.677 1.00 95.12 78 GLN A N 1
ATOM 579 C CA . GLN A 1 78 ? -8.270 6.579 -4.776 1.00 95.12 78 GLN A CA 1
ATOM 580 C C . GLN A 1 78 ? -8.073 5.126 -5.236 1.00 95.12 78 GLN A C 1
ATOM 582 O O . GLN A 1 78 ? -8.720 4.657 -6.167 1.00 95.12 78 GLN A O 1
ATOM 587 N N . ALA A 1 79 ? -7.140 4.416 -4.597 1.00 95.81 79 ALA A N 1
ATOM 588 C CA . ALA A 1 79 ? -6.786 3.056 -4.985 1.00 95.81 79 ALA A CA 1
ATOM 589 C C . ALA A 1 79 ? -7.979 2.095 -4.867 1.00 95.81 79 ALA A C 1
ATOM 591 O O . ALA A 1 79 ? -8.612 2.013 -3.816 1.00 95.81 79 ALA A O 1
ATOM 592 N N . ASN A 1 80 ? -8.227 1.294 -5.906 1.00 95.88 80 ASN A N 1
ATOM 593 C CA . ASN A 1 80 ? -9.246 0.236 -5.887 1.00 95.88 80 ASN A CA 1
ATOM 594 C C . ASN A 1 80 ? -8.786 -1.016 -5.123 1.00 95.88 80 ASN A C 1
ATOM 596 O O . ASN A 1 80 ? -9.619 -1.779 -4.629 1.00 95.88 80 ASN A O 1
ATOM 600 N N . TRP A 1 81 ? -7.471 -1.231 -5.042 1.00 96.81 81 TRP A N 1
ATOM 601 C CA . TRP A 1 81 ? -6.848 -2.365 -4.367 1.00 96.81 81 TRP A CA 1
ATOM 602 C C . TRP A 1 81 ? -5.653 -1.907 -3.540 1.00 96.81 81 TRP A C 1
ATOM 604 O O . TRP A 1 81 ? -4.807 -1.155 -4.021 1.00 96.81 81 TRP A O 1
ATOM 614 N N . VAL A 1 82 ? -5.563 -2.423 -2.318 1.00 97.00 82 VAL A N 1
ATOM 615 C CA . VAL A 1 82 ? -4.388 -2.324 -1.455 1.00 97.00 82 VAL A CA 1
ATOM 616 C C . VAL A 1 82 ? -3.931 -3.735 -1.110 1.00 97.00 82 VAL A C 1
ATOM 618 O O . VAL A 1 82 ? -4.685 -4.531 -0.548 1.00 97.00 82 VAL A O 1
ATOM 621 N N . VAL A 1 83 ? -2.683 -4.042 -1.458 1.00 96.75 83 VAL A N 1
ATOM 622 C CA . VAL A 1 83 ? -2.027 -5.308 -1.127 1.00 96.75 83 VAL A CA 1
ATOM 623 C C . VAL A 1 83 ? -0.885 -5.003 -0.169 1.00 96.75 83 VAL A C 1
ATOM 625 O O . VAL A 1 83 ? 0.085 -4.347 -0.538 1.00 96.75 83 VAL A O 1
ATOM 628 N N . LEU A 1 84 ? -1.022 -5.455 1.072 1.00 96.31 84 LEU A N 1
ATOM 629 C CA . LEU A 1 84 ? -0.039 -5.260 2.131 1.00 96.31 84 LEU A CA 1
ATOM 630 C C . LEU A 1 84 ? 0.886 -6.471 2.216 1.00 96.31 84 LEU A C 1
ATOM 632 O O . LEU A 1 84 ? 0.424 -7.613 2.199 1.00 96.31 84 LEU A O 1
ATOM 636 N N . ASP A 1 85 ? 2.184 -6.230 2.373 1.00 93.75 85 ASP A N 1
ATOM 637 C CA . ASP A 1 85 ? 3.118 -7.294 2.730 1.00 93.75 85 ASP A CA 1
ATOM 638 C C . ASP A 1 85 ? 2.921 -7.756 4.191 1.00 93.75 85 ASP A C 1
ATOM 640 O O . ASP A 1 85 ? 2.340 -7.055 5.027 1.00 93.75 85 ASP A O 1
ATOM 644 N N . ARG A 1 86 ? 3.438 -8.945 4.523 1.00 91.69 86 ARG A N 1
ATOM 645 C CA . ARG A 1 86 ? 3.434 -9.520 5.875 1.00 91.69 86 ARG A CA 1
ATOM 646 C C . ARG A 1 86 ? 4.029 -8.580 6.923 1.00 91.69 86 ARG A C 1
ATOM 648 O O . ARG A 1 86 ? 3.620 -8.664 8.084 1.00 91.69 86 ARG A O 1
ATOM 655 N N . GLU A 1 87 ? 5.011 -7.763 6.560 1.00 89.94 87 GLU A N 1
ATOM 656 C CA . GLU A 1 87 ? 5.689 -6.856 7.492 1.00 89.94 87 GLU A CA 1
ATOM 657 C C . GLU A 1 87 ? 4.900 -5.561 7.756 1.00 89.94 87 GLU A C 1
ATOM 659 O O . GLU A 1 87 ? 5.147 -4.874 8.746 1.00 89.94 87 GLU A O 1
ATOM 664 N N . LEU A 1 88 ? 3.852 -5.288 6.970 1.00 93.00 88 LEU A N 1
ATOM 665 C CA . LEU A 1 88 ? 2.993 -4.103 7.095 1.00 93.00 88 LEU A CA 1
ATOM 666 C C . LEU A 1 88 ? 1.709 -4.352 7.902 1.00 93.00 88 LEU A C 1
ATOM 668 O O . LEU A 1 88 ? 0.723 -3.634 7.767 1.00 93.00 88 LEU A O 1
ATOM 672 N N . LYS A 1 89 ? 1.702 -5.351 8.790 1.00 90.56 89 LYS A N 1
ATOM 673 C CA . LYS A 1 89 ? 0.533 -5.665 9.640 1.00 90.56 89 LYS A CA 1
ATOM 674 C C . LYS A 1 89 ? 0.064 -4.505 10.516 1.00 90.56 89 LYS A C 1
ATOM 676 O O . LYS A 1 89 ? -1.108 -4.450 10.863 1.00 90.56 89 LYS A O 1
ATOM 681 N N . HIS A 1 90 ? 0.964 -3.606 10.901 1.00 92.88 90 HIS A N 1
ATOM 682 C CA . HIS A 1 90 ? 0.616 -2.439 11.712 1.00 92.88 90 HIS A CA 1
ATOM 683 C C . HIS A 1 90 ? -0.263 -1.432 10.945 1.00 92.88 90 HIS A C 1
ATOM 685 O O . HIS A 1 90 ? -1.039 -0.714 11.568 1.00 92.88 90 HIS A O 1
ATOM 691 N N . GLU A 1 91 ? -0.220 -1.441 9.609 1.00 95.50 91 GLU A N 1
ATOM 692 C CA . GLU A 1 91 ? -1.059 -0.597 8.747 1.00 95.50 91 GLU A CA 1
ATOM 693 C C . GLU A 1 91 ? -2.468 -1.169 8.539 1.00 95.50 91 GLU A C 1
ATOM 695 O O . GLU A 1 91 ? -3.358 -0.447 8.091 1.00 95.50 91 GLU A O 1
ATOM 700 N N . GLU A 1 92 ? -2.692 -2.452 8.861 1.00 95.06 92 GLU A N 1
ATOM 701 C CA . GLU A 1 92 ? -3.958 -3.158 8.614 1.00 95.06 92 GLU A CA 1
ATOM 702 C C . GLU A 1 92 ? -5.148 -2.399 9.208 1.00 95.06 92 GLU A C 1
ATOM 704 O O . GLU A 1 92 ? -6.144 -2.178 8.520 1.00 95.06 92 GLU A O 1
ATOM 709 N N . LYS A 1 93 ? -5.016 -1.943 10.460 1.00 96.44 93 LYS A N 1
ATOM 710 C CA . LYS A 1 93 ? -6.068 -1.198 11.157 1.00 96.44 93 LYS A CA 1
ATOM 711 C C . LYS A 1 93 ? -6.409 0.108 10.432 1.00 96.44 93 LYS A C 1
ATOM 713 O O . LYS A 1 93 ? -7.560 0.313 10.069 1.00 96.44 93 LYS A O 1
ATOM 718 N N . HIS A 1 94 ? -5.407 0.941 10.151 1.00 97.31 94 HIS A N 1
ATOM 719 C CA . HIS A 1 94 ? -5.601 2.213 9.446 1.00 97.31 94 HIS A CA 1
ATOM 720 C C . HIS A 1 94 ? -6.208 2.017 8.055 1.00 97.31 94 HIS A C 1
ATOM 722 O O . HIS A 1 94 ? -7.132 2.728 7.673 1.00 97.31 94 HIS A O 1
ATOM 728 N N . CYS A 1 95 ? -5.745 1.014 7.305 1.00 96.69 95 CYS A N 1
ATOM 729 C CA . CYS A 1 95 ? -6.303 0.712 5.990 1.00 96.69 95 CYS A CA 1
ATOM 730 C C . CYS A 1 95 ? -7.777 0.289 6.084 1.00 96.69 95 CYS A C 1
ATOM 732 O O . CYS A 1 95 ? -8.591 0.737 5.283 1.00 96.69 95 CYS A O 1
ATOM 734 N N . MET A 1 96 ? -8.138 -0.550 7.056 1.00 96.94 96 MET A N 1
ATOM 735 C CA . MET A 1 96 ? -9.520 -1.006 7.241 1.00 96.94 96 MET A CA 1
ATOM 736 C C . MET A 1 96 ? -10.462 0.109 7.710 1.00 96.94 96 MET A C 1
ATOM 738 O O . MET A 1 96 ? -11.622 0.137 7.280 1.00 96.94 96 MET A O 1
ATOM 742 N N . ASP A 1 97 ? -9.971 1.010 8.558 1.00 96.50 97 ASP A N 1
ATOM 743 C CA . ASP A 1 97 ? -10.756 2.104 9.131 1.00 96.50 97 ASP A CA 1
ATOM 744 C C . ASP A 1 97 ? -10.933 3.263 8.130 1.00 96.50 97 ASP A C 1
ATOM 746 O O . ASP A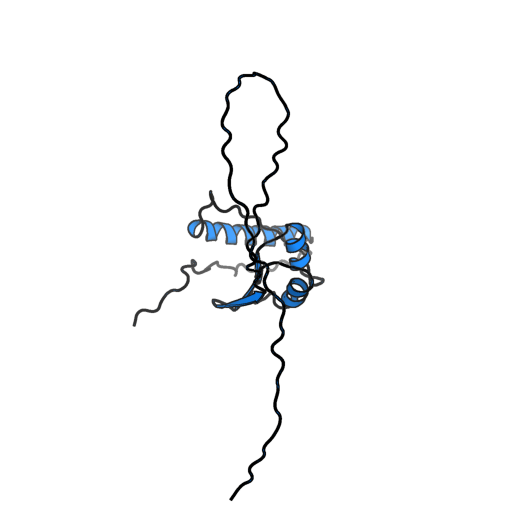 1 97 ? -12.016 3.837 8.030 1.00 96.50 97 ASP A O 1
ATOM 750 N N . GLU A 1 98 ? -9.897 3.597 7.351 1.00 96.12 98 GLU A N 1
ATOM 751 C CA . GLU A 1 98 ? -9.870 4.819 6.531 1.00 96.12 98 GLU A CA 1
ATOM 752 C C . GLU A 1 98 ? -10.173 4.610 5.038 1.00 96.12 98 GLU A C 1
ATOM 754 O O . GLU A 1 98 ? -10.504 5.581 4.344 1.00 96.12 98 GLU A O 1
ATOM 759 N N . LEU A 1 99 ? -10.034 3.383 4.518 1.00 96.00 99 LEU A N 1
ATOM 760 C CA . LEU A 1 99 ? -10.223 3.075 3.096 1.00 96.00 99 LEU A CA 1
ATOM 761 C C . LEU A 1 99 ? -11.526 2.323 2.841 1.00 96.00 99 LEU A C 1
ATOM 763 O O . LEU A 1 99 ? -11.916 1.453 3.607 1.00 96.00 99 LEU A O 1
ATOM 767 N N . HIS A 1 100 ? -12.146 2.556 1.686 1.00 93.75 100 HIS A N 1
ATOM 768 C CA . HIS A 1 100 ? -13.343 1.831 1.233 1.00 93.75 100 HIS A CA 1
ATOM 769 C C . HIS A 1 100 ? -13.081 0.968 -0.010 1.00 93.75 100 HIS A C 1
ATOM 771 O O . HIS A 1 100 ? -13.983 0.733 -0.812 1.00 93.75 100 HIS A O 1
ATOM 777 N N . CYS A 1 101 ? -11.849 0.497 -0.194 1.00 94.88 101 CYS A N 1
ATOM 778 C CA . CYS A 1 101 ? -11.454 -0.327 -1.333 1.00 94.88 101 CYS A CA 1
ATOM 779 C C . CYS A 1 101 ? -11.175 -1.786 -0.937 1.00 94.88 101 CYS A C 1
ATOM 781 O O . CYS A 1 101 ? -11.399 -2.188 0.208 1.00 94.88 101 CYS A O 1
ATOM 783 N N . ASN A 1 102 ? -10.726 -2.592 -1.901 1.00 96.69 102 ASN A N 1
ATOM 784 C CA . ASN A 1 102 ? -10.345 -3.981 -1.664 1.00 96.69 102 ASN A CA 1
ATOM 785 C C . ASN A 1 102 ? -9.001 -4.035 -0.935 1.00 96.69 102 ASN A C 1
ATOM 787 O O . ASN A 1 102 ? -8.037 -3.415 -1.380 1.00 96.69 102 ASN A O 1
ATOM 791 N N . ILE A 1 103 ? -8.920 -4.793 0.158 1.00 97.12 103 ILE A N 1
ATOM 792 C CA . ILE A 1 103 ? -7.716 -4.877 0.991 1.00 97.12 103 ILE A CA 1
ATOM 793 C C . ILE A 1 103 ? -7.335 -6.340 1.199 1.00 97.12 103 ILE A C 1
ATOM 795 O O . ILE A 1 103 ? -8.145 -7.162 1.643 1.00 97.12 103 ILE A O 1
ATOM 799 N N . VAL A 1 104 ? -6.075 -6.653 0.907 1.00 97.31 104 VAL A N 1
ATOM 800 C CA . VAL A 1 104 ? -5.484 -7.987 1.042 1.00 97.31 104 VAL A CA 1
ATOM 801 C C . VAL A 1 104 ? -4.153 -7.882 1.779 1.00 97.31 104 VAL A C 1
ATOM 803 O O . VAL A 1 104 ? -3.365 -6.979 1.517 1.00 97.31 104 VAL A O 1
ATOM 806 N N . VAL A 1 105 ? -3.872 -8.833 2.668 1.00 96.50 105 VAL A N 1
ATOM 807 C CA . VAL A 1 105 ? -2.556 -9.003 3.303 1.00 96.50 105 VAL A CA 1
ATOM 808 C C . VAL A 1 105 ? -1.902 -10.276 2.781 1.00 96.50 105 VAL A C 1
ATOM 810 O O . VAL A 1 105 ? -2.493 -11.357 2.829 1.00 96.50 105 VAL A O 1
ATOM 813 N N . MET A 1 106 ? -0.655 -10.173 2.340 1.00 95.06 106 MET A N 1
ATOM 814 C CA . MET A 1 106 ? 0.166 -11.304 1.927 1.00 95.06 106 MET A CA 1
ATOM 815 C C . MET A 1 106 ? 0.847 -11.939 3.142 1.00 95.06 106 MET A C 1
ATOM 817 O O . MET A 1 106 ? 1.537 -11.299 3.929 1.00 95.06 106 MET A O 1
ATOM 821 N N . LYS A 1 107 ? 0.671 -13.247 3.310 1.00 92.12 107 LYS A N 1
ATOM 822 C CA . LYS A 1 107 ? 1.382 -14.089 4.275 1.00 92.12 107 LYS A CA 1
ATOM 823 C C . LYS A 1 107 ? 2.290 -15.036 3.502 1.00 92.12 107 LYS A C 1
ATOM 825 O O . LYS A 1 107 ? 1.901 -16.163 3.194 1.00 92.12 107 LYS A O 1
ATOM 830 N N . ARG A 1 108 ? 3.515 -14.590 3.202 1.00 87.62 108 ARG A N 1
ATOM 831 C CA . ARG A 1 108 ? 4.415 -15.292 2.267 1.00 87.62 108 ARG A CA 1
ATOM 832 C C . ARG A 1 108 ? 3.685 -15.485 0.929 1.00 87.62 108 ARG A C 1
ATOM 834 O O . ARG A 1 108 ? 3.279 -14.510 0.318 1.00 87.62 108 ARG A O 1
ATOM 841 N N . SER A 1 109 ? 3.441 -16.726 0.516 1.00 88.19 109 SER A N 1
ATOM 842 C CA . SER A 1 109 ? 2.748 -17.062 -0.734 1.00 88.19 109 SER A CA 1
ATOM 843 C C . SER A 1 109 ? 1.222 -17.167 -0.606 1.00 88.19 109 SER A C 1
ATOM 845 O O . SER A 1 109 ? 0.574 -17.620 -1.544 1.00 88.19 109 SER A O 1
ATOM 847 N N . GLN A 1 110 ? 0.637 -16.814 0.543 1.00 92.06 110 GLN A N 1
ATOM 848 C CA . GLN A 1 110 ? -0.807 -16.904 0.778 1.00 92.06 110 GLN A CA 1
ATOM 849 C C . GLN A 1 110 ? -1.429 -15.515 0.901 1.00 92.06 110 GLN A C 1
ATOM 851 O O . GLN A 1 110 ? -1.019 -14.733 1.754 1.00 92.06 110 GLN A O 1
ATOM 856 N N . ALA A 1 111 ? -2.453 -15.227 0.103 1.00 94.12 111 ALA A N 1
ATOM 857 C CA . ALA A 1 111 ? -3.246 -14.010 0.232 1.00 94.12 111 ALA A CA 1
ATOM 858 C C . ALA A 1 111 ? -4.352 -14.196 1.286 1.00 94.12 111 ALA A C 1
ATOM 860 O O . ALA A 1 111 ? -5.111 -15.163 1.228 1.00 94.12 111 ALA A O 1
ATOM 861 N N . LYS A 1 112 ? -4.465 -13.266 2.240 1.00 95.06 112 LYS A N 1
ATOM 862 C CA . LYS A 1 112 ? -5.597 -13.155 3.169 1.00 95.06 112 LYS A CA 1
ATOM 863 C C . LYS A 1 112 ? -6.405 -11.916 2.796 1.00 95.06 112 LYS A C 1
ATOM 865 O O . LYS A 1 112 ? -5.941 -10.796 3.000 1.00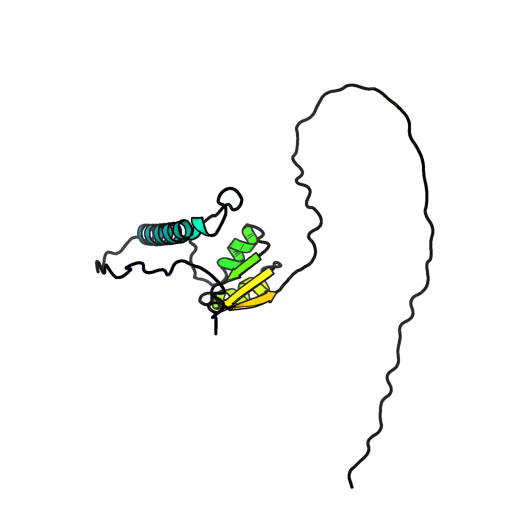 95.06 112 LYS A O 1
ATOM 870 N N . VAL A 1 113 ? -7.611 -12.118 2.279 1.00 95.88 113 VAL A N 1
ATOM 871 C CA . VAL A 1 113 ? -8.554 -11.026 2.008 1.00 95.88 113 VAL A CA 1
ATOM 872 C C . VAL A 1 113 ? -9.090 -10.489 3.335 1.00 95.88 113 VAL A C 1
ATOM 874 O O . VAL A 1 113 ? -9.497 -11.271 4.194 1.00 95.88 113 VAL A O 1
ATOM 877 N N . LEU A 1 114 ? -9.059 -9.168 3.514 1.00 95.38 114 LEU A N 1
ATOM 878 C CA . LEU A 1 114 ? -9.611 -8.494 4.695 1.00 95.38 114 LEU A CA 1
ATOM 879 C C . LEU A 1 114 ? -10.950 -7.827 4.393 1.00 95.38 114 LEU A C 1
ATOM 881 O O . LEU A 1 114 ? -11.896 -7.952 5.166 1.00 95.38 114 LEU A O 1
ATOM 885 N N . ARG A 1 115 ? -11.028 -7.141 3.251 1.00 95.56 115 ARG A N 1
ATOM 886 C CA . ARG A 1 115 ? -12.244 -6.514 2.734 1.00 95.56 115 ARG A CA 1
ATOM 887 C C . ARG A 1 115 ? -12.274 -6.672 1.223 1.00 95.56 115 ARG A C 1
ATOM 889 O O . ARG A 1 115 ? -11.261 -6.452 0.561 1.00 95.56 115 ARG A O 1
ATOM 896 N N . LEU A 1 116 ? -13.440 -7.024 0.694 1.00 93.50 116 LEU A N 1
ATOM 897 C CA . LEU A 1 116 ? -13.684 -7.101 -0.737 1.00 93.50 116 LEU A CA 1
ATOM 898 C C . LEU A 1 116 ? -15.013 -6.418 -1.055 1.00 93.50 116 LEU A C 1
ATOM 900 O O . LEU A 1 116 ? -16.078 -6.890 -0.669 1.00 93.50 116 LEU A O 1
ATOM 904 N N . ASN A 1 117 ? -14.929 -5.310 -1.773 1.00 87.50 117 ASN A N 1
ATOM 905 C CA . ASN A 1 117 ? -16.050 -4.543 -2.273 1.00 87.50 117 ASN A CA 1
ATOM 906 C C . ASN A 1 117 ? -16.213 -4.886 -3.757 1.00 87.50 117 ASN A C 1
ATOM 908 O O . ASN A 1 117 ? -15.676 -4.211 -4.632 1.00 87.50 117 ASN A O 1
ATOM 912 N N . LEU A 1 118 ? -16.955 -5.962 -4.037 1.00 71.06 118 LEU A N 1
ATOM 913 C CA . LEU A 1 118 ? -17.302 -6.401 -5.400 1.00 71.06 118 LEU A CA 1
ATOM 914 C C . LEU A 1 118 ? -18.430 -5.573 -6.030 1.00 71.06 118 LEU A C 1
ATOM 916 O O . LEU A 1 118 ? -19.063 -6.016 -6.986 1.00 71.06 118 LEU A O 1
ATOM 920 N N . VAL A 1 119 ? -18.713 -4.384 -5.499 1.00 59.25 119 VAL A N 1
ATO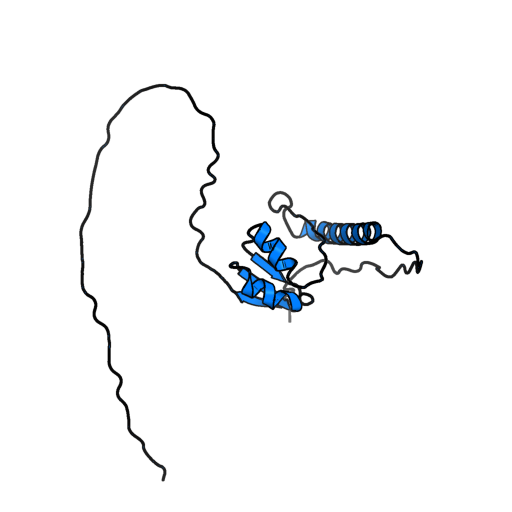M 921 C CA . VAL A 1 119 ? -19.735 -3.516 -6.078 1.00 59.25 119 VAL A CA 1
ATOM 922 C C . VAL A 1 119 ? -19.189 -3.048 -7.422 1.00 59.25 119 VAL A C 1
ATOM 924 O O . VAL A 1 119 ? -18.228 -2.281 -7.463 1.00 59.25 119 VAL A O 1
ATOM 927 N N . GLY A 1 120 ? -19.743 -3.585 -8.514 1.00 53.28 120 GLY A N 1
ATOM 928 C CA . GLY A 1 120 ? -19.360 -3.226 -9.873 1.00 53.28 120 GLY A CA 1
ATOM 929 C C . GLY A 1 120 ? -19.388 -1.712 -10.001 1.00 53.28 120 GLY A C 1
ATOM 930 O O . GLY A 1 120 ? -20.443 -1.095 -9.863 1.00 53.28 120 GLY A O 1
ATOM 931 N N . SER A 1 121 ? -18.220 -1.096 -10.172 1.00 51.16 121 SER A N 1
ATOM 932 C CA . SER A 1 121 ? -18.153 0.348 -10.326 1.00 51.16 121 SER A CA 1
ATOM 933 C C . SER A 1 121 ? -18.860 0.688 -11.630 1.00 51.16 121 SER A C 1
ATOM 935 O O . SER A 1 121 ? -18.332 0.406 -12.708 1.00 51.16 121 SER A O 1
ATOM 937 N N . HIS A 1 122 ? -20.061 1.253 -11.524 1.00 44.62 122 HIS A N 1
ATOM 938 C CA . HIS A 1 122 ? -20.735 1.881 -12.646 1.00 44.62 122 HIS A CA 1
ATOM 939 C C . HIS A 1 122 ? -19.747 2.813 -13.344 1.00 44.62 122 HIS A C 1
ATOM 941 O O . HIS A 1 122 ? -19.003 3.554 -12.695 1.00 44.62 122 HIS A O 1
ATOM 947 N N . SER A 1 123 ? -19.720 2.684 -14.667 1.00 46.00 123 SER A N 1
ATOM 948 C CA . SER A 1 123 ? -18.918 3.442 -15.617 1.00 46.00 123 SER A CA 1
ATOM 949 C C . SER A 1 123 ? -18.755 4.893 -15.179 1.00 46.00 123 SER A C 1
ATOM 951 O O . SER A 1 123 ? -19.665 5.706 -15.336 1.00 46.00 123 SER A O 1
ATOM 953 N N . LYS A 1 124 ? -17.577 5.238 -14.654 1.00 40.00 124 LYS A N 1
ATOM 954 C CA . LYS A 1 124 ? -17.167 6.635 -14.607 1.00 40.00 124 LYS A CA 1
ATOM 955 C C . LYS A 1 124 ? -16.677 6.978 -16.004 1.00 40.00 124 LYS A C 1
ATOM 957 O O . LYS A 1 124 ? -15.518 6.760 -16.344 1.00 40.00 124 LYS A O 1
ATOM 962 N N . GLU A 1 125 ? -17.630 7.419 -16.815 1.00 40.50 125 GLU A N 1
ATOM 963 C CA . GLU A 1 125 ? -17.408 8.115 -18.070 1.00 40.50 125 GLU A CA 1
ATOM 964 C C . GLU A 1 125 ? -16.312 9.159 -17.850 1.00 40.50 125 GLU A C 1
ATOM 966 O O . GLU A 1 125 ? -16.428 10.056 -17.007 1.00 40.50 125 GLU A O 1
ATOM 971 N N . PHE A 1 126 ? -15.193 8.980 -18.548 1.00 40.66 126 PHE A N 1
ATOM 972 C CA . PHE A 1 126 ? -14.172 10.005 -18.648 1.00 40.66 126 PHE A CA 1
ATOM 973 C C . PHE A 1 126 ? -14.814 11.165 -19.406 1.00 40.66 126 PHE A C 1
ATOM 975 O O . PHE A 1 126 ? -14.831 11.176 -20.634 1.00 40.66 126 PHE A O 1
ATOM 982 N N . GLN A 1 127 ? -15.380 12.125 -18.675 1.00 41.59 127 GLN A N 1
ATOM 983 C CA . GLN A 1 127 ? -15.758 13.407 -19.247 1.00 41.59 127 GLN A CA 1
ATOM 984 C C . GLN A 1 127 ? -14.475 14.129 -19.653 1.00 41.59 127 GLN A C 1
ATOM 986 O O . GLN A 1 127 ? -13.844 14.840 -18.869 1.00 41.59 127 GLN A O 1
ATOM 991 N N . LEU A 1 128 ? -14.060 13.880 -20.891 1.00 40.16 128 LEU A N 1
ATOM 992 C CA . LEU A 1 128 ? -13.117 14.715 -21.598 1.00 40.16 128 LEU A CA 1
ATOM 993 C C . LEU A 1 128 ? -13.893 15.965 -22.017 1.00 40.16 128 LEU A C 1
ATOM 995 O O . LEU A 1 128 ? -14.714 15.919 -22.930 1.00 40.16 128 LEU A O 1
ATOM 999 N N . ALA A 1 129 ? -13.662 17.073 -21.317 1.00 42.56 129 ALA A N 1
ATOM 1000 C CA . ALA A 1 129 ? -14.105 18.383 -21.767 1.00 42.56 129 ALA A CA 1
ATOM 1001 C C . ALA A 1 129 ? -13.416 18.694 -23.108 1.00 42.56 129 ALA A C 1
ATOM 1003 O O . ALA A 1 129 ? -12.265 19.126 -23.144 1.00 42.56 129 ALA A O 1
ATOM 1004 N N . GLY A 1 130 ? -14.101 18.408 -24.214 1.00 43.03 130 GLY A N 1
ATOM 1005 C CA . GLY A 1 130 ? -13.715 18.861 -25.545 1.00 43.03 130 GLY A CA 1
ATOM 1006 C C . GLY A 1 130 ? -14.153 20.316 -25.752 1.00 43.03 130 GLY A C 1
ATOM 1007 O O . GLY A 1 130 ? -15.273 20.660 -25.368 1.00 43.03 130 GLY A O 1
ATOM 1008 N N . PRO A 1 131 ? -13.322 21.187 -26.350 1.00 46.66 131 PRO A N 1
ATOM 1009 C CA . PRO A 1 131 ? -13.787 22.481 -26.814 1.00 46.66 131 PRO A CA 1
ATOM 1010 C C . PRO A 1 131 ? -14.621 22.342 -28.097 1.00 46.66 131 PRO A C 1
ATOM 1012 O O . PRO A 1 131 ? -14.405 21.475 -28.939 1.00 46.66 131 PRO A O 1
ATOM 1015 N N . SER A 1 132 ? -15.590 23.240 -28.189 1.00 41.38 132 SER A N 1
ATOM 1016 C CA . SER A 1 132 ? -16.718 23.355 -29.111 1.00 41.38 132 SER A CA 1
ATOM 1017 C C . SER A 1 132 ? -16.410 23.707 -30.581 1.00 41.38 132 SER A C 1
ATOM 1019 O O . SER A 1 132 ? -15.685 24.667 -30.828 1.00 41.38 132 SER A O 1
ATOM 1021 N N . GLY A 1 133 ? -17.155 23.057 -31.497 1.00 33.78 133 GLY A N 1
ATOM 1022 C CA . GLY A 1 133 ? -17.773 23.602 -32.736 1.00 33.78 133 GLY A CA 1
ATOM 1023 C C . GLY A 1 133 ? -16.953 23.617 -34.047 1.00 33.78 133 GLY A C 1
ATOM 1024 O O . GLY A 1 133 ? -15.728 23.550 -33.965 1.00 33.78 133 GLY A O 1
ATOM 1025 N N . PRO A 1 134 ? -17.581 23.775 -35.251 1.00 45.41 134 PRO A N 1
ATOM 1026 C CA . PRO A 1 134 ? -19.012 24.025 -35.535 1.00 45.41 134 PRO A CA 1
ATOM 1027 C C . PRO A 1 134 ? -19.678 23.178 -36.670 1.00 45.41 134 PRO A C 1
ATOM 1029 O O . PRO A 1 134 ? -19.030 22.759 -37.619 1.00 45.41 134 PRO A O 1
ATOM 1032 N N . GLY A 1 135 ? -21.010 23.025 -36.572 1.00 35.28 135 GLY A N 1
ATO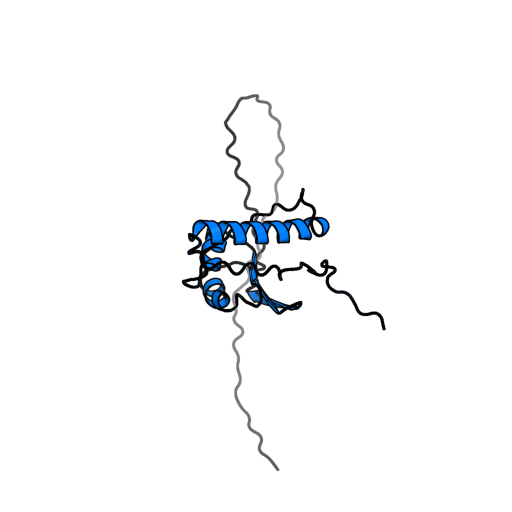M 1033 C CA . GLY A 1 135 ? -22.032 23.158 -37.636 1.00 35.28 135 GLY A CA 1
ATOM 1034 C C . GLY A 1 135 ? -22.035 22.269 -38.894 1.00 35.28 135 GLY A C 1
ATOM 1035 O O . GLY A 1 135 ? -21.175 22.408 -39.757 1.00 35.28 135 GLY A O 1
ATOM 1036 N N . THR A 1 136 ? -23.111 21.491 -39.083 1.00 36.06 136 THR A N 1
ATOM 1037 C CA . THR A 1 136 ? -23.959 21.488 -40.304 1.00 36.06 136 THR A CA 1
ATOM 1038 C C . THR A 1 136 ? -25.211 20.625 -40.092 1.00 36.06 136 THR A C 1
ATOM 1040 O O . THR A 1 136 ? -25.137 19.536 -39.527 1.00 36.06 136 THR A O 1
ATOM 1043 N N . ASP A 1 137 ? -26.359 21.164 -40.502 1.00 36.09 137 ASP A N 1
ATOM 1044 C CA . ASP A 1 137 ? -27.699 20.581 -40.405 1.00 36.09 137 ASP A CA 1
ATOM 1045 C C . ASP A 1 137 ? -27.956 19.540 -41.508 1.00 36.09 137 ASP A C 1
ATOM 1047 O O . ASP A 1 137 ? -27.645 19.813 -42.663 1.00 36.09 137 ASP A O 1
ATOM 1051 N N . GLU A 1 138 ? -28.606 18.413 -41.190 1.00 35.44 138 GLU A N 1
ATOM 1052 C CA . GLU A 1 138 ? -29.633 17.806 -42.057 1.00 35.44 138 GLU A CA 1
ATOM 1053 C C . GLU A 1 138 ? -30.444 16.721 -41.321 1.00 35.44 138 GLU A C 1
ATOM 1055 O O . GLU A 1 138 ? -29.936 15.952 -40.506 1.00 35.44 138 GLU A O 1
ATOM 1060 N N . ALA A 1 139 ? -31.748 16.702 -41.591 1.00 36.81 139 ALA A N 1
ATOM 1061 C CA . ALA A 1 139 ? -32.769 15.916 -40.910 1.00 36.81 139 ALA A CA 1
ATOM 1062 C C . ALA A 1 139 ? -33.006 14.541 -41.564 1.00 36.81 139 ALA A C 1
ATOM 1064 O O . ALA A 1 139 ? -33.007 14.449 -42.784 1.00 36.81 139 ALA A O 1
ATOM 1065 N N . SER A 1 140 ? -33.367 13.508 -40.786 1.00 39.06 140 SER A N 1
ATOM 1066 C CA . SER A 1 140 ? -34.564 12.692 -41.076 1.00 39.06 140 SER A CA 1
ATOM 1067 C C . SER A 1 140 ? -34.963 11.751 -39.921 1.00 39.06 140 SER A C 1
ATOM 1069 O O . SER A 1 140 ? -34.147 11.095 -39.282 1.00 39.06 140 SER A O 1
ATOM 1071 N N . SER A 1 141 ? -36.273 11.777 -39.681 1.00 38.44 141 SER A N 1
ATOM 1072 C CA . SER A 1 141 ? -37.221 10.869 -39.015 1.00 38.44 141 SER A CA 1
ATOM 1073 C C . SER A 1 141 ? -36.821 9.459 -38.545 1.00 38.44 141 SER A C 1
ATOM 1075 O O . SER A 1 141 ? -36.274 8.669 -39.309 1.00 38.44 141 SER A O 1
ATOM 1077 N N . GLY A 1 142 ? -37.366 9.073 -37.380 1.00 30.66 142 GLY A N 1
ATOM 1078 C CA . GLY A 1 142 ? -37.619 7.670 -37.026 1.00 30.66 142 GLY A CA 1
ATOM 1079 C C . GLY A 1 142 ? -38.070 7.433 -35.578 1.00 30.66 142 GLY A C 1
ATOM 1080 O O . GLY A 1 142 ? -37.313 6.884 -34.790 1.00 30.66 142 GLY A O 1
ATOM 1081 N N . LEU A 1 143 ? -39.297 7.835 -35.223 1.00 38.53 143 LEU A N 1
ATOM 1082 C CA . LEU A 1 143 ? -40.026 7.314 -34.052 1.00 38.53 143 LEU A CA 1
ATOM 1083 C C . LEU A 1 143 ? -40.296 5.816 -34.241 1.00 38.53 143 LEU A C 1
ATOM 1085 O O . LEU A 1 143 ? -40.739 5.457 -35.325 1.00 38.53 143 LEU A O 1
ATOM 1089 N N . LEU A 1 144 ? -40.167 4.999 -33.191 1.00 42.44 144 LEU A N 1
ATOM 1090 C CA . LEU A 1 144 ? -41.207 4.047 -32.776 1.00 42.44 144 LEU A CA 1
ATOM 1091 C C . LEU A 1 144 ? -40.999 3.605 -31.317 1.00 42.44 144 LEU A C 1
ATOM 1093 O O . LEU A 1 144 ? -39.884 3.440 -30.832 1.00 42.44 144 LEU A O 1
ATOM 1097 N N . ASN A 1 145 ? -42.138 3.471 -30.648 1.00 34.78 145 ASN A N 1
ATOM 1098 C CA . ASN A 1 145 ? -42.355 3.372 -29.213 1.00 34.78 145 ASN A CA 1
ATOM 1099 C C . ASN A 1 145 ? -42.413 1.916 -28.703 1.00 34.78 145 ASN A C 1
ATOM 1101 O O . ASN A 1 145 ? -42.430 0.974 -29.495 1.00 34.78 145 ASN A O 1
ATOM 1105 N N . ASN A 1 146 ? -42.644 1.820 -27.385 1.00 34.75 146 ASN A N 1
ATOM 1106 C CA . ASN A 1 146 ? -43.303 0.756 -26.600 1.00 34.75 146 ASN A CA 1
ATOM 1107 C C . ASN A 1 146 ? -42.321 -0.105 -25.775 1.00 34.75 146 ASN A C 1
ATOM 1109 O O . ASN A 1 146 ? -41.309 -0.556 -26.289 1.00 34.75 146 ASN A O 1
ATOM 1113 N N . SER A 1 147 ? -42.545 -0.398 -24.491 1.00 43.88 147 SER A N 1
ATOM 1114 C CA . SER A 1 147 ? -43.802 -0.416 -23.739 1.00 43.88 147 SER A CA 1
ATOM 1115 C C . SER A 1 147 ? -43.534 -0.290 -22.235 1.00 43.88 147 SER A C 1
ATOM 1117 O O . SER A 1 147 ? -42.682 -1.001 -21.700 1.00 43.88 147 SER A O 1
ATOM 1119 N N . ASP A 1 148 ? -44.305 0.562 -21.564 1.00 54.03 148 ASP A N 1
ATOM 1120 C CA . ASP A 1 148 ? -44.655 0.393 -20.154 1.00 54.03 148 ASP A CA 1
ATOM 1121 C C . ASP A 1 148 ? -45.581 -0.832 -20.010 1.00 54.03 148 ASP A C 1
ATOM 1123 O O . ASP A 1 148 ? -46.388 -1.085 -20.906 1.00 54.03 148 ASP A O 1
ATOM 1127 N N . ASP A 1 149 ? -45.444 -1.608 -18.926 1.00 40.25 149 ASP A N 1
ATOM 1128 C CA . ASP A 1 149 ? -46.551 -1.840 -17.976 1.00 40.25 149 ASP A CA 1
ATOM 1129 C C . ASP A 1 149 ? -46.164 -2.743 -16.780 1.00 40.25 149 ASP A C 1
ATOM 1131 O O . ASP A 1 149 ? -45.837 -3.922 -16.905 1.00 40.25 149 ASP A O 1
ATOM 1135 N N . LEU A 1 150 ? -46.218 -2.122 -15.594 1.00 41.94 150 LEU A N 1
ATOM 1136 C CA . LEU A 1 150 ? -46.903 -2.561 -14.366 1.00 41.94 150 LEU A CA 1
ATOM 1137 C C . LEU A 1 150 ? -47.059 -4.070 -14.081 1.00 41.94 150 LEU A C 1
ATOM 1139 O O . LEU A 1 150 ? -47.937 -4.692 -14.657 1.00 41.94 150 LEU A O 1
ATOM 1143 N N . ILE A 1 151 ? -46.442 -4.562 -12.987 1.00 48.22 151 ILE A N 1
ATOM 1144 C CA . ILE A 1 151 ? -47.190 -5.217 -11.885 1.00 48.22 151 ILE A CA 1
ATOM 1145 C C . ILE A 1 151 ? -46.587 -4.817 -10.528 1.00 48.22 151 ILE A C 1
ATOM 1147 O O . ILE A 1 151 ? -45.519 -5.259 -10.109 1.00 48.22 151 ILE A O 1
ATOM 1151 N N . ARG A 1 152 ? -47.347 -3.980 -9.823 1.00 43.97 152 ARG A N 1
ATOM 1152 C CA . ARG A 1 152 ? -47.272 -3.695 -8.389 1.00 43.97 152 ARG A CA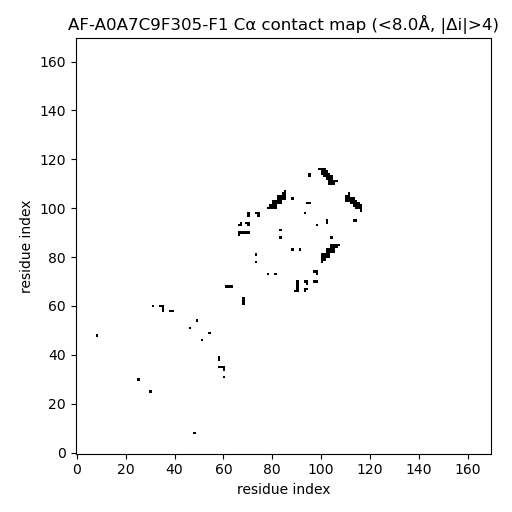 1
ATOM 1153 C C . ARG A 1 152 ? -47.941 -4.850 -7.632 1.00 43.97 152 ARG A C 1
ATOM 1155 O O . ARG A 1 152 ? -49.089 -5.166 -7.921 1.00 43.97 152 ARG A O 1
ATOM 1162 N N . GLY A 1 153 ? -47.272 -5.427 -6.635 1.00 44.12 153 GLY A N 1
ATOM 1163 C CA . GLY A 1 153 ? -47.848 -6.421 -5.719 1.00 44.12 153 GLY A CA 1
ATOM 1164 C C . GLY A 1 153 ? -47.021 -6.550 -4.432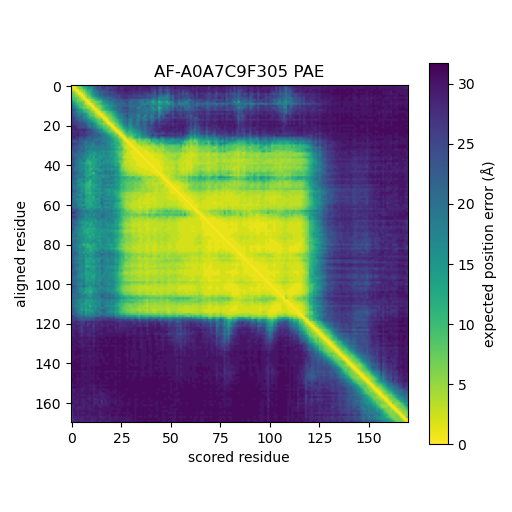 1.00 44.12 153 GLY A C 1
ATOM 1165 O O . GLY A 1 153 ? -45.837 -6.239 -4.464 1.00 44.12 153 GLY A O 1
ATOM 1166 N N . PRO A 1 154 ? -47.630 -6.890 -3.284 1.00 47.06 154 PRO A N 1
ATOM 1167 C CA . PRO A 1 154 ? -47.485 -6.104 -2.058 1.00 47.06 154 PRO A CA 1
ATOM 1168 C C . PRO A 1 154 ? -46.525 -6.671 -1.000 1.00 47.06 154 PRO A C 1
ATOM 1170 O O . PRO A 1 154 ? -46.240 -7.862 -0.941 1.00 47.06 154 PRO A O 1
ATOM 1173 N N . VAL A 1 155 ? -46.094 -5.759 -0.119 1.00 52.19 155 VAL A N 1
ATOM 1174 C CA . VAL A 1 155 ? -45.432 -6.002 1.171 1.00 52.19 155 VAL A CA 1
ATOM 1175 C C . VAL A 1 155 ? -46.213 -7.021 1.995 1.00 52.19 155 VAL A C 1
ATOM 1177 O O . VAL A 1 155 ? -47.376 -6.785 2.312 1.00 52.19 155 VAL A O 1
ATOM 1180 N N . VAL A 1 156 ? -45.543 -8.093 2.416 1.00 43.66 156 VAL A N 1
ATOM 1181 C CA . VAL A 1 156 ? -45.931 -8.885 3.588 1.00 43.66 156 VAL A CA 1
ATOM 1182 C C . VAL A 1 156 ? -44.694 -9.565 4.175 1.00 43.66 156 VAL A C 1
ATOM 1184 O O . VAL A 1 156 ? -43.980 -10.310 3.510 1.00 43.66 156 VAL A O 1
ATOM 1187 N N . THR A 1 157 ? -44.434 -9.254 5.440 1.00 59.72 157 THR A N 1
ATOM 1188 C CA . THR A 1 157 ? -43.464 -9.894 6.334 1.00 59.72 157 THR A CA 1
ATOM 1189 C C . THR A 1 157 ? -43.853 -11.344 6.621 1.00 59.72 157 THR A C 1
ATOM 1191 O O . THR A 1 157 ? -45.017 -11.576 6.954 1.00 59.72 157 THR A O 1
ATOM 1194 N N . PRO A 1 158 ? -42.917 -12.305 6.658 1.00 49.88 158 PRO A N 1
ATOM 1195 C CA . PRO A 1 158 ? -43.142 -13.542 7.383 1.00 49.88 158 PRO A CA 1
ATOM 1196 C C . PRO A 1 158 ? -42.686 -13.356 8.838 1.00 49.88 158 PRO A C 1
ATOM 1198 O O . PRO A 1 158 ? -41.502 -13.442 9.155 1.00 49.88 158 PRO A O 1
ATOM 1201 N N . SER A 1 159 ? -43.640 -13.080 9.730 1.00 44.72 159 SER A N 1
ATOM 1202 C CA . SER A 1 159 ? -43.498 -13.405 11.150 1.00 44.72 159 SER A CA 1
ATOM 1203 C C . SER A 1 159 ? -43.945 -14.848 11.361 1.00 44.72 159 SER A C 1
ATOM 1205 O O . SER A 1 159 ? -45.077 -15.169 11.012 1.00 44.72 159 SER A O 1
ATOM 1207 N N . SER A 1 160 ? -43.114 -15.674 11.989 1.00 43.12 160 SER A N 1
ATOM 1208 C CA . SER A 1 160 ? -43.537 -16.486 13.141 1.00 43.12 160 SER A CA 1
ATOM 1209 C C . SER A 1 160 ? -42.360 -17.304 13.671 1.00 43.12 160 SER A C 1
ATOM 1211 O O . SER A 1 160 ? -41.863 -18.203 12.992 1.00 43.12 160 SER A O 1
ATOM 1213 N N . SER A 1 161 ? -41.970 -17.016 14.911 1.00 51.19 161 SER A N 1
ATOM 1214 C CA . SER A 1 161 ? -41.402 -18.002 15.834 1.00 51.19 161 SER A CA 1
ATOM 1215 C C . SER A 1 161 ? -42.482 -19.006 16.254 1.00 51.19 161 SER A C 1
ATOM 1217 O O . SER A 1 161 ? -43.664 -18.653 16.285 1.00 51.19 161 SER A O 1
ATOM 1219 N N . PRO A 1 162 ? -42.076 -20.202 16.696 1.00 60.09 162 PRO A N 1
ATOM 1220 C CA . PRO A 1 162 ? -42.587 -20.682 17.975 1.00 60.09 162 PRO A CA 1
ATOM 1221 C C . PRO A 1 162 ? -41.464 -21.143 18.915 1.00 60.09 162 PRO A C 1
ATOM 1223 O O . PRO A 1 162 ? -40.452 -21.701 18.491 1.00 60.09 162 PRO A O 1
ATOM 1226 N N . GLU A 1 163 ? -41.668 -20.884 20.205 1.00 43.22 163 GLU A N 1
ATOM 1227 C CA . GLU A 1 163 ? -40.881 -21.425 21.312 1.00 43.22 163 GLU A CA 1
ATOM 1228 C C . GLU A 1 163 ? -41.366 -22.822 21.739 1.00 43.22 163 GLU A C 1
ATOM 1230 O O . GLU A 1 163 ? -42.524 -23.177 21.526 1.00 43.22 163 GLU A O 1
ATOM 1235 N N . LEU A 1 164 ? -40.464 -23.508 22.459 1.00 48.28 164 LEU A N 1
ATOM 1236 C CA . LEU A 1 164 ? -40.637 -24.646 23.377 1.00 48.28 164 LEU A CA 1
ATOM 1237 C C . LEU A 1 164 ? -41.023 -26.016 22.788 1.00 48.28 164 LEU A C 1
ATOM 1239 O O . LEU A 1 164 ? -42.067 -26.175 22.178 1.00 48.28 164 LEU A O 1
ATOM 1243 N N . PHE A 1 165 ? -40.217 -27.045 23.084 1.00 49.25 165 PHE A N 1
ATOM 1244 C CA . PHE A 1 165 ? -40.481 -27.971 24.198 1.00 49.25 165 PHE A CA 1
ATOM 1245 C C . PHE A 1 165 ? -39.215 -28.766 24.565 1.00 49.25 165 PHE A C 1
ATOM 1247 O O . PHE A 1 165 ? -38.510 -29.310 23.718 1.00 49.25 165 PHE A O 1
ATOM 1254 N N . THR A 1 166 ? -38.945 -28.801 25.865 1.00 51.62 166 THR A N 1
ATOM 1255 C CA . THR A 1 166 ? -37.943 -29.602 26.571 1.00 51.62 166 THR A CA 1
ATOM 1256 C C . THR A 1 166 ? -38.322 -31.086 26.535 1.00 51.62 166 THR A C 1
ATOM 1258 O O . THR A 1 166 ? -39.485 -31.415 26.758 1.00 51.62 166 THR A O 1
ATOM 1261 N N . ALA A 1 167 ? -37.353 -31.986 26.355 1.00 56.22 167 ALA A N 1
ATOM 1262 C CA . ALA A 1 167 ? -37.488 -33.386 26.753 1.00 56.22 167 ALA A CA 1
ATOM 1263 C C . ALA A 1 167 ? -36.193 -33.846 27.433 1.00 56.22 167 ALA A C 1
ATOM 1265 O O . ALA A 1 167 ? -35.104 -33.771 26.867 1.00 56.22 167 ALA A O 1
ATOM 1266 N N . THR A 1 168 ? -36.369 -34.239 28.687 1.00 63.44 168 THR A N 1
ATOM 1267 C CA . THR A 1 168 ? -35.380 -34.706 29.653 1.00 63.44 168 THR A CA 1
ATOM 1268 C C . THR A 1 168 ? -35.060 -36.190 29.438 1.00 63.44 168 THR A C 1
ATOM 1270 O O . THR A 1 168 ? -35.910 -36.962 29.007 1.00 63.44 168 THR A O 1
ATOM 1273 N N . GLU A 1 169 ? -33.816 -36.520 29.765 1.00 51.88 169 GLU A N 1
ATOM 1274 C CA . GLU A 1 169 ? -33.183 -37.805 30.091 1.00 51.88 169 GLU A CA 1
ATOM 1275 C C . GLU A 1 169 ? -34.076 -38.952 30.613 1.00 51.88 169 GLU A C 1
ATOM 1277 O O . GLU A 1 169 ? -34.941 -38.740 31.466 1.00 51.88 169 GLU A O 1
ATOM 1282 N N . ALA A 1 170 ? -33.762 -40.174 30.159 1.00 53.44 170 ALA A N 1
ATOM 1283 C CA . ALA A 1 170 ? -33.669 -41.404 30.958 1.00 53.44 170 ALA A CA 1
ATOM 1284 C C . ALA A 1 170 ? -32.810 -42.443 30.214 1.00 53.44 170 ALA A C 1
ATOM 1286 O O . ALA A 1 170 ? -32.988 -42.567 28.979 1.00 53.44 170 ALA A O 1
#

Radius of gyration: 28.76 Å; Cα contacts (8 Å, |Δi|>4): 91; chains: 1; bounding box: 79×65×73 Å